Protein AF-A0A7I8EGT4-F1 (afdb_monomer_lite)

Sequence (102 aa):
MRDVRPSFPELRQLHAVTLYELIEDTHLDPRAVILLDTRSIGTPRHVDQLLMSLSRLAGTQYSRQAINVGDITFKLHPDYELIPQDTILSLLEADKLKLKNE

Foldseek 3Di:
DPLPQAAPLRLCVVLLHALVQLCVQLVDDLLQSCCCNPPLEHAPVSVVSSQCSSCVSSVHDDDPVPPSHPDHDHDPDDPSVPQDPVNSVVRRVVRVVVSVVD

Structure (mmCIF, N/CA/C/O backbone):
data_AF-A0A7I8EGT4-F1
#
_entry.id   AF-A0A7I8EGT4-F1
#
loop_
_atom_site.group_PDB
_atom_site.id
_atom_site.type_symbol
_atom_site.label_atom_id
_atom_site.label_alt_id
_atom_site.label_comp_id
_atom_site.label_asym_id
_atom_site.label_entity_id
_atom_site.label_seq_id
_atom_site.pdbx_PDB_ins_code
_atom_site.Cartn_x
_atom_site.Cartn_y
_atom_site.Cartn_z
_atom_site.occupancy
_atom_site.B_iso_or_equiv
_atom_site.auth_seq_id
_atom_site.auth_comp_id
_atom_site.auth_asym_id
_atom_site.auth_atom_id
_atom_site.pdbx_PDB_model_num
ATOM 1 N N . MET A 1 1 ? -17.609 -15.705 -15.117 1.00 43.59 1 MET A N 1
ATOM 2 C CA . MET A 1 1 ? -17.575 -14.403 -14.415 1.00 43.59 1 MET A CA 1
ATOM 3 C C . MET A 1 1 ? -16.112 -14.019 -14.286 1.00 43.59 1 MET A C 1
ATOM 5 O O . MET A 1 1 ? -15.329 -14.902 -13.970 1.00 43.59 1 MET A O 1
ATOM 9 N N . ARG A 1 2 ? -15.705 -12.787 -14.626 1.00 49.53 2 ARG A N 1
ATOM 10 C CA . ARG A 1 2 ? -14.359 -12.329 -14.245 1.00 49.53 2 ARG A CA 1
ATOM 11 C C . ARG A 1 2 ? -14.367 -12.255 -12.720 1.00 49.53 2 ARG A C 1
ATOM 13 O O . ARG A 1 2 ? -15.230 -11.568 -12.186 1.00 49.53 2 ARG A O 1
ATOM 20 N N . ASP A 1 3 ? -13.486 -12.994 -12.055 1.00 59.81 3 ASP A N 1
ATOM 21 C CA . ASP A 1 3 ? -13.205 -12.793 -10.634 1.00 59.81 3 ASP A CA 1
ATOM 22 C C . ASP A 1 3 ? -12.640 -11.381 -10.478 1.00 59.81 3 ASP A C 1
ATOM 24 O O . ASP A 1 3 ? -11.446 -11.147 -10.682 1.00 59.81 3 ASP A O 1
ATOM 28 N N . VAL A 1 4 ? -13.518 -10.414 -10.212 1.00 78.94 4 VAL A N 1
ATOM 29 C CA . VAL A 1 4 ? -13.112 -9.047 -9.896 1.00 78.94 4 VAL A CA 1
ATOM 30 C C . VAL A 1 4 ? -12.685 -9.068 -8.437 1.00 78.94 4 VAL A C 1
ATOM 32 O O . VAL A 1 4 ? -13.481 -8.850 -7.529 1.00 78.94 4 VAL A O 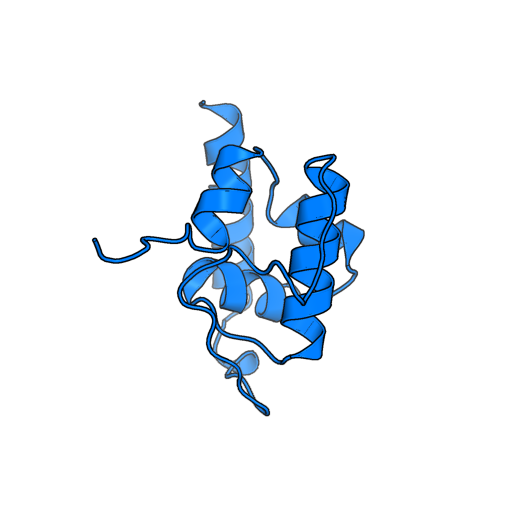1
ATOM 35 N N . ARG A 1 5 ? -11.428 -9.451 -8.219 1.00 87.19 5 ARG A N 1
ATOM 36 C CA . ARG A 1 5 ? -10.792 -9.357 -6.908 1.00 87.19 5 ARG A CA 1
ATOM 37 C C . ARG A 1 5 ? -10.566 -7.878 -6.598 1.00 87.19 5 ARG A C 1
ATOM 39 O O . ARG A 1 5 ? -10.066 -7.184 -7.484 1.00 87.19 5 ARG A O 1
ATOM 46 N N . PRO A 1 6 ? -10.902 -7.399 -5.391 1.00 90.00 6 PRO A N 1
ATOM 47 C CA . PRO A 1 6 ? -10.673 -6.010 -5.033 1.00 90.00 6 PRO A CA 1
ATOM 48 C C . PRO A 1 6 ? -9.176 -5.707 -5.067 1.00 90.00 6 PRO A C 1
ATOM 50 O O . PRO A 1 6 ? -8.337 -6.522 -4.674 1.00 90.00 6 PRO A O 1
ATOM 53 N N . SER A 1 7 ? -8.839 -4.534 -5.569 1.00 92.31 7 SER A N 1
ATOM 54 C CA . SER A 1 7 ? -7.486 -3.996 -5.553 1.00 92.31 7 SER A CA 1
ATOM 55 C C . SER A 1 7 ? -7.037 -3.661 -4.125 1.00 92.31 7 SER A C 1
ATOM 57 O O . SER A 1 7 ? -7.831 -3.595 -3.182 1.00 92.31 7 SER A O 1
ATOM 59 N N . PHE A 1 8 ? -5.734 -3.437 -3.955 1.00 93.50 8 PHE A N 1
ATOM 60 C CA . PHE A 1 8 ? -5.167 -3.012 -2.675 1.00 93.50 8 PHE A CA 1
ATOM 61 C C . PHE A 1 8 ? -5.841 -1.755 -2.077 1.00 93.50 8 PHE A C 1
ATOM 63 O O . PHE A 1 8 ? -6.248 -1.827 -0.914 1.00 93.50 8 PHE A O 1
ATOM 70 N N . PRO A 1 9 ? -6.014 -0.634 -2.815 1.00 93.19 9 PRO A N 1
ATOM 71 C CA . PRO A 1 9 ? -6.665 0.558 -2.266 1.00 93.19 9 PRO A CA 1
ATOM 72 C C . PRO A 1 9 ? -8.127 0.311 -1.877 1.00 93.19 9 PRO A C 1
ATOM 74 O O . PRO A 1 9 ? -8.580 0.838 -0.864 1.00 93.19 9 PRO A O 1
ATOM 77 N N . GLU A 1 10 ? -8.861 -0.512 -2.632 1.00 92.12 10 GLU A N 1
ATOM 78 C CA . GLU A 1 10 ? -10.263 -0.831 -2.326 1.00 92.12 10 GLU A CA 1
ATOM 79 C C . GLU A 1 10 ? -10.389 -1.621 -1.022 1.00 92.12 10 GLU A C 1
ATOM 81 O O . GLU A 1 10 ? -11.227 -1.297 -0.184 1.00 92.12 10 GLU A O 1
ATOM 86 N N . LEU A 1 11 ? -9.530 -2.623 -0.805 1.00 91.50 11 LEU A N 1
ATOM 87 C CA . LEU A 1 11 ? -9.502 -3.366 0.459 1.00 91.50 11 LEU A CA 1
ATOM 88 C C . LEU A 1 11 ? -9.118 -2.472 1.633 1.00 91.50 11 LEU A C 1
ATOM 90 O O . LEU A 1 11 ? -9.715 -2.555 2.704 1.00 91.50 11 LEU A O 1
ATOM 94 N N . ARG A 1 12 ? -8.126 -1.607 1.434 1.00 93.56 12 ARG A N 1
ATOM 95 C CA . ARG A 1 12 ? -7.692 -0.659 2.453 1.00 93.56 12 ARG A CA 1
ATOM 96 C C . ARG A 1 12 ? -8.835 0.270 2.877 1.00 93.56 12 ARG A C 1
ATOM 98 O O . ARG A 1 12 ? -9.064 0.432 4.074 1.00 93.56 12 ARG A O 1
ATOM 105 N N . GLN A 1 13 ? -9.571 0.822 1.913 1.00 92.12 13 GLN A N 1
ATOM 106 C CA . GLN A 1 13 ? -10.739 1.672 2.163 1.00 92.12 13 GLN A CA 1
ATOM 107 C C . GLN A 1 13 ? -11.880 0.901 2.834 1.00 92.12 13 GLN A C 1
ATOM 109 O O . GLN A 1 13 ? -12.429 1.377 3.821 1.00 92.12 13 GLN A O 1
ATOM 114 N N . LEU A 1 14 ? -12.181 -0.317 2.371 1.00 91.06 14 LEU A N 1
ATOM 115 C CA . LEU A 1 14 ? -13.201 -1.184 2.972 1.00 91.06 14 LEU A CA 1
ATOM 116 C C . LEU A 1 14 ? -12.952 -1.432 4.468 1.00 91.06 14 LEU A C 1
ATOM 118 O O . LEU A 1 14 ? -13.896 -1.525 5.249 1.00 91.06 14 LEU A O 1
ATOM 122 N N . HIS A 1 15 ? -11.683 -1.546 4.858 1.00 91.25 15 HIS A N 1
ATOM 123 C CA . HIS A 1 15 ? -11.268 -1.773 6.240 1.00 91.25 15 HIS A CA 1
ATOM 124 C C . HIS A 1 15 ? -10.904 -0.492 7.000 1.00 91.25 15 HIS A C 1
ATOM 126 O O . HIS A 1 15 ? -10.404 -0.586 8.118 1.00 91.25 15 HIS A O 1
ATOM 132 N N . ALA A 1 16 ? -11.155 0.685 6.419 1.00 93.00 16 ALA A N 1
ATOM 133 C CA . ALA A 1 16 ? -10.859 1.989 7.009 1.00 93.00 16 ALA A CA 1
ATOM 134 C C . ALA A 1 16 ? -9.399 2.160 7.479 1.00 93.00 16 ALA A C 1
ATOM 136 O O . ALA A 1 16 ? -9.128 2.877 8.438 1.00 93.00 16 ALA A O 1
ATOM 137 N N . VAL A 1 17 ? -8.450 1.510 6.797 1.00 94.50 17 VAL A N 1
ATOM 138 C CA . VAL A 1 17 ? -7.021 1.601 7.120 1.00 94.50 17 VAL A CA 1
ATOM 139 C C . VAL A 1 17 ? -6.404 2.784 6.374 1.00 94.50 17 VAL A C 1
ATOM 141 O O . VAL A 1 17 ? -6.482 2.889 5.149 1.00 94.50 17 VAL A O 1
ATOM 144 N N . THR A 1 18 ? -5.754 3.692 7.084 1.00 95.31 18 THR A N 1
ATOM 145 C CA . THR A 1 18 ? -5.058 4.829 6.471 1.00 95.31 18 THR A CA 1
ATOM 146 C C . THR A 1 18 ? -3.706 4.413 5.885 1.00 95.31 18 THR A C 1
ATOM 148 O O . THR A 1 18 ? -3.071 3.438 6.298 1.00 95.31 18 THR A O 1
ATOM 151 N N . LEU A 1 19 ? -3.202 5.205 4.940 1.00 96.06 19 LEU A N 1
ATOM 152 C CA . LEU A 1 19 ? -1.828 5.080 4.451 1.00 96.06 19 LEU A CA 1
ATOM 153 C C . LEU A 1 19 ? -0.798 5.337 5.557 1.00 96.06 19 LEU A C 1
ATOM 155 O O . LEU A 1 19 ? 0.256 4.706 5.562 1.00 96.06 19 LEU A O 1
ATOM 159 N N . TYR A 1 20 ? -1.108 6.231 6.502 1.00 95.62 20 TYR A N 1
ATOM 160 C CA . TYR A 1 20 ? -0.253 6.493 7.660 1.00 95.62 20 TYR A CA 1
ATOM 161 C C . TYR A 1 20 ? -0.095 5.258 8.542 1.00 95.62 20 TYR A C 1
ATOM 163 O O . TYR A 1 20 ? 1.034 4.909 8.868 1.00 95.62 20 TYR A O 1
ATOM 171 N N . GLU A 1 21 ? -1.188 4.567 8.866 1.00 96.31 21 GLU A N 1
ATOM 172 C CA . GLU A 1 21 ? -1.127 3.346 9.673 1.00 96.31 21 GLU A CA 1
ATOM 173 C C . GLU A 1 21 ? -0.290 2.267 8.987 1.00 96.31 21 GLU A C 1
ATOM 175 O O . GLU A 1 21 ? 0.550 1.654 9.634 1.00 96.31 21 GLU A O 1
ATOM 180 N N . LEU A 1 22 ? -0.429 2.080 7.669 1.00 96.81 22 LEU A N 1
ATOM 181 C CA . LEU A 1 22 ? 0.422 1.142 6.924 1.00 96.81 22 LEU A CA 1
ATOM 182 C C . LEU A 1 22 ? 1.907 1.525 6.978 1.00 96.81 22 LEU A C 1
ATOM 184 O O . LEU A 1 22 ? 2.769 0.649 7.086 1.00 96.81 22 LEU A O 1
ATOM 188 N N . ILE A 1 23 ? 2.226 2.818 6.883 1.00 96.94 23 ILE A N 1
ATOM 189 C CA . ILE A 1 23 ? 3.607 3.315 6.959 1.00 96.94 23 ILE A CA 1
ATOM 190 C C . ILE A 1 23 ? 4.182 3.086 8.357 1.00 96.94 23 ILE A C 1
ATOM 192 O O . ILE A 1 23 ? 5.268 2.519 8.470 1.00 96.94 23 ILE A O 1
ATOM 196 N N . GLU A 1 24 ? 3.466 3.490 9.407 1.00 96.50 24 GLU A N 1
ATOM 197 C CA . GLU A 1 24 ? 3.898 3.302 10.797 1.00 96.50 24 GLU A CA 1
ATOM 198 C C . GLU A 1 24 ? 4.076 1.821 11.126 1.00 96.50 24 GLU A C 1
ATOM 200 O O . GLU A 1 24 ? 5.039 1.421 11.775 1.00 96.50 24 GLU A O 1
ATOM 205 N N . ASP A 1 25 ? 3.179 0.989 10.618 1.00 97.06 25 ASP A N 1
ATOM 206 C CA . ASP A 1 25 ? 3.172 -0.427 10.906 1.00 97.06 25 ASP A CA 1
ATOM 207 C C . ASP A 1 25 ? 4.295 -1.198 10.191 1.00 97.06 25 ASP A C 1
ATOM 209 O O . ASP A 1 25 ? 4.958 -2.061 10.776 1.00 97.06 25 ASP A O 1
ATOM 213 N N . THR A 1 26 ? 4.542 -0.883 8.916 1.00 96.69 26 THR A N 1
ATOM 214 C CA . THR A 1 26 ? 5.547 -1.583 8.097 1.00 96.69 26 THR A CA 1
ATOM 215 C C . THR A 1 26 ? 6.942 -0.976 8.163 1.00 96.69 26 THR A C 1
ATOM 217 O O . THR A 1 26 ? 7.906 -1.658 7.805 1.00 96.69 26 THR A O 1
ATOM 220 N N . HIS A 1 27 ? 7.061 0.284 8.592 1.00 96.06 27 HIS A N 1
ATOM 221 C CA . HIS A 1 27 ? 8.286 1.087 8.525 1.00 96.06 27 HIS A CA 1
ATOM 222 C C . HIS A 1 27 ? 8.887 1.163 7.106 1.00 96.06 27 HIS A C 1
ATOM 224 O O . HIS A 1 27 ? 10.099 1.318 6.935 1.00 96.06 27 HIS A O 1
ATOM 230 N N . LEU A 1 28 ? 8.056 1.001 6.071 1.00 94.50 28 LEU A N 1
ATOM 231 C CA . LEU A 1 28 ? 8.480 1.134 4.681 1.00 94.50 28 LEU A CA 1
ATOM 232 C C . LEU A 1 28 ? 8.613 2.60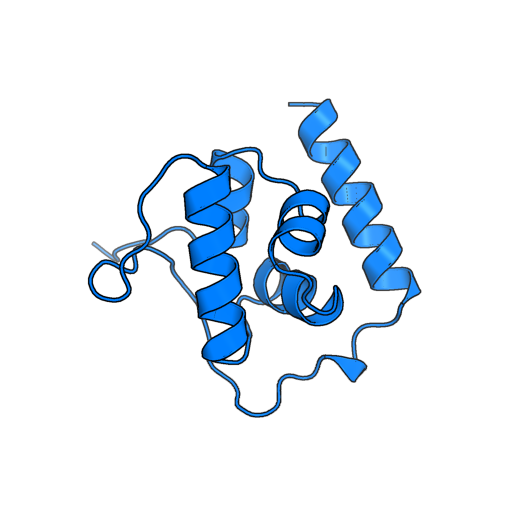1 4.279 1.00 94.50 28 LEU A C 1
ATOM 234 O O . LEU A 1 28 ? 7.980 3.486 4.853 1.00 94.50 28 LEU A O 1
ATOM 238 N N . ASP A 1 29 ? 9.406 2.846 3.232 1.00 94.12 29 ASP A N 1
ATOM 239 C CA . ASP A 1 29 ? 9.426 4.156 2.587 1.00 94.12 29 ASP A CA 1
ATOM 240 C C . ASP A 1 29 ? 8.000 4.509 2.113 1.00 94.12 29 ASP A C 1
ATOM 242 O O . ASP A 1 29 ? 7.377 3.694 1.415 1.00 94.12 29 ASP A O 1
ATOM 246 N N . PRO A 1 30 ? 7.476 5.706 2.440 1.00 95.50 30 PRO A N 1
ATOM 247 C CA . PRO A 1 30 ? 6.155 6.146 1.999 1.00 95.50 30 PRO A CA 1
ATOM 248 C C . PRO A 1 30 ? 5.925 6.005 0.491 1.00 95.50 30 PRO A C 1
ATOM 250 O O . PRO A 1 30 ? 4.818 5.682 0.071 1.00 95.50 30 PRO A O 1
ATOM 253 N N . ARG A 1 31 ? 6.960 6.164 -0.344 1.00 95.38 31 ARG A N 1
ATOM 254 C CA . ARG A 1 31 ? 6.887 5.955 -1.800 1.00 95.38 31 ARG A CA 1
ATOM 255 C C . ARG A 1 31 ? 6.445 4.547 -2.151 1.00 95.38 31 ARG A C 1
ATOM 257 O O . ARG A 1 31 ? 5.673 4.376 -3.088 1.00 95.38 31 ARG A O 1
ATOM 264 N N . ALA A 1 32 ? 6.919 3.539 -1.420 1.00 94.75 32 ALA A N 1
ATOM 265 C CA . ALA A 1 32 ? 6.541 2.155 -1.669 1.00 94.75 32 ALA A CA 1
ATOM 266 C C . ALA A 1 32 ? 5.064 1.912 -1.350 1.00 94.75 32 ALA A C 1
ATOM 268 O O . ALA A 1 32 ? 4.375 1.241 -2.117 1.00 94.75 32 ALA A O 1
ATOM 269 N N . VAL A 1 33 ? 4.576 2.511 -0.262 1.00 96.19 33 VAL A N 1
ATOM 270 C CA . VAL A 1 33 ? 3.166 2.441 0.135 1.00 96.19 33 VAL A CA 1
ATOM 271 C C . VAL A 1 33 ? 2.284 3.145 -0.896 1.00 96.19 33 VAL A C 1
ATOM 273 O O . VAL A 1 33 ?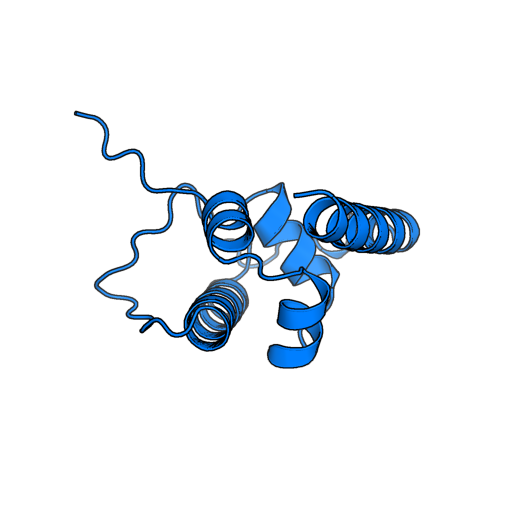 1.341 2.547 -1.407 1.00 96.19 33 VAL A O 1
ATOM 276 N N . ILE A 1 34 ? 2.644 4.373 -1.282 1.00 95.62 34 ILE A N 1
ATOM 277 C CA . ILE A 1 34 ? 1.926 5.155 -2.296 1.00 95.62 34 ILE A CA 1
ATOM 278 C C . ILE A 1 34 ? 1.912 4.451 -3.651 1.00 95.62 34 ILE A C 1
ATOM 280 O O . ILE A 1 34 ? 0.891 4.458 -4.337 1.00 95.62 34 ILE A O 1
ATOM 284 N N . LEU A 1 35 ? 3.023 3.843 -4.068 1.00 94.69 35 LEU A N 1
ATOM 285 C CA . LEU A 1 35 ? 3.097 3.183 -5.368 1.00 94.69 35 LEU A CA 1
ATOM 286 C C . LEU A 1 35 ? 2.189 1.946 -5.430 1.00 94.69 35 LEU A C 1
ATOM 288 O O . LEU A 1 35 ? 1.539 1.722 -6.455 1.00 94.69 35 LEU A O 1
ATOM 292 N N . LEU A 1 36 ? 2.095 1.182 -4.337 1.00 94.62 36 LEU A N 1
ATOM 293 C CA . LEU A 1 36 ? 1.149 0.073 -4.253 1.00 94.62 36 LEU A CA 1
ATOM 294 C C . LEU A 1 36 ? -0.297 0.581 -4.214 1.00 94.62 36 LEU A C 1
ATOM 296 O O . LEU A 1 36 ? -1.129 0.074 -4.956 1.00 94.62 36 LEU A O 1
ATOM 300 N N . ASP A 1 37 ? -0.588 1.607 -3.416 1.00 94.38 37 ASP A N 1
ATOM 301 C CA . ASP A 1 37 ? -1.948 2.142 -3.276 1.00 94.38 37 ASP A CA 1
ATOM 302 C C . ASP A 1 37 ? -2.481 2.757 -4.575 1.00 94.38 37 ASP A C 1
ATOM 304 O O . ASP A 1 37 ? -3.614 2.514 -4.974 1.00 94.38 37 ASP A O 1
ATOM 308 N N . THR A 1 38 ? -1.649 3.524 -5.280 1.00 92.44 38 THR A N 1
ATOM 309 C CA . THR A 1 38 ? -2.089 4.289 -6.458 1.00 92.44 38 THR A CA 1
ATOM 310 C C . THR A 1 38 ? -1.921 3.542 -7.772 1.00 92.44 38 THR A C 1
ATOM 312 O O . THR A 1 38 ? -2.633 3.825 -8.734 1.00 92.44 38 THR A O 1
ATOM 315 N N . ARG A 1 39 ? -0.953 2.622 -7.856 1.00 91.88 39 ARG A N 1
ATOM 316 C CA . ARG A 1 39 ? -0.612 1.934 -9.110 1.00 91.88 39 ARG A CA 1
ATOM 317 C C . ARG A 1 39 ? -0.600 0.418 -8.999 1.00 91.88 39 ARG A C 1
ATOM 319 O O . ARG A 1 39 ? -0.323 -0.232 -9.999 1.00 91.88 39 ARG A O 1
ATOM 326 N N . SER A 1 40 ? -0.866 -0.148 -7.823 1.00 92.19 40 SER A N 1
ATOM 327 C CA . SER A 1 40 ? -0.772 -1.591 -7.573 1.00 92.19 40 SER A CA 1
ATOM 328 C C . SER A 1 40 ? 0.592 -2.183 -7.965 1.00 92.19 40 SER A C 1
ATOM 330 O O . SER A 1 40 ? 0.686 -3.323 -8.409 1.00 92.19 40 SER A O 1
ATOM 332 N N . ILE A 1 41 ? 1.678 -1.411 -7.821 1.00 94.06 41 ILE A N 1
ATOM 333 C CA . ILE A 1 41 ? 3.041 -1.830 -8.181 1.00 94.06 41 ILE A CA 1
ATOM 334 C C . ILE A 1 41 ? 3.932 -1.857 -6.940 1.00 94.06 41 ILE A C 1
ATOM 336 O O . ILE A 1 41 ? 3.966 -0.905 -6.166 1.00 94.06 41 ILE A O 1
ATOM 340 N N . GLY A 1 42 ? 4.745 -2.904 -6.807 1.00 94.50 42 GLY A N 1
ATOM 341 C CA . GLY A 1 42 ? 5.787 -2.968 -5.786 1.00 94.50 42 GLY A CA 1
ATOM 342 C C . GLY A 1 42 ? 6.776 -4.105 -6.014 1.00 94.50 42 GLY A C 1
ATOM 343 O O . GLY A 1 42 ? 6.619 -4.930 -6.919 1.00 94.50 42 GLY A O 1
ATOM 344 N N . THR A 1 43 ? 7.814 -4.164 -5.181 1.00 95.94 43 THR A N 1
ATOM 345 C CA . THR A 1 43 ? 8.648 -5.371 -5.098 1.00 95.94 43 THR A CA 1
ATOM 346 C C . THR A 1 43 ? 7.865 -6.478 -4.388 1.00 95.94 43 THR A C 1
ATOM 348 O O . THR A 1 43 ? 7.036 -6.165 -3.531 1.00 95.94 43 THR A O 1
ATOM 351 N N . PRO A 1 44 ? 8.142 -7.770 -4.661 1.00 93.50 44 PRO A N 1
ATOM 352 C CA . PRO A 1 44 ? 7.478 -8.870 -3.956 1.00 93.50 44 PRO A CA 1
ATOM 353 C C . PRO A 1 44 ? 7.527 -8.713 -2.432 1.00 93.50 44 PRO A C 1
ATOM 355 O O . PRO A 1 44 ? 6.517 -8.851 -1.753 1.00 93.50 44 PRO A O 1
ATOM 358 N N . ARG A 1 45 ? 8.689 -8.303 -1.905 1.00 93.88 45 ARG A N 1
ATOM 359 C CA . ARG A 1 45 ? 8.876 -8.058 -0.475 1.00 93.88 45 ARG A CA 1
ATOM 360 C C . ARG A 1 45 ? 7.963 -6.946 0.055 1.00 93.88 45 ARG A C 1
ATOM 362 O O . ARG A 1 45 ? 7.306 -7.165 1.066 1.00 93.88 45 ARG A O 1
ATOM 369 N N . HIS A 1 46 ? 7.922 -5.778 -0.589 1.00 95.38 46 HIS A N 1
ATOM 370 C CA . HIS A 1 46 ? 7.098 -4.662 -0.104 1.00 95.38 46 HIS A CA 1
ATOM 371 C C . HIS A 1 46 ? 5.608 -4.976 -0.203 1.00 95.38 46 HIS A C 1
ATOM 373 O O . HIS A 1 46 ? 4.869 -4.684 0.730 1.00 95.38 46 HIS A O 1
ATOM 379 N N . VAL A 1 47 ? 5.183 -5.626 -1.291 1.00 94.38 47 VAL A N 1
ATOM 380 C CA . VAL A 1 47 ? 3.798 -6.078 -1.456 1.00 94.38 47 VAL A CA 1
ATOM 381 C C . VAL A 1 47 ? 3.397 -7.005 -0.313 1.00 94.38 47 VAL A C 1
ATOM 383 O O . VAL A 1 47 ? 2.379 -6.774 0.328 1.00 94.38 47 VAL A O 1
ATOM 386 N N . ASP A 1 48 ? 4.201 -8.024 -0.012 1.00 93.12 48 ASP A N 1
ATOM 387 C CA . ASP A 1 48 ? 3.881 -8.951 1.075 1.00 93.12 48 ASP A CA 1
ATOM 388 C C . ASP A 1 48 ? 3.844 -8.274 2.443 1.00 93.12 48 ASP A C 1
ATOM 390 O O . ASP A 1 48 ? 2.959 -8.567 3.243 1.00 93.12 48 ASP A O 1
ATOM 394 N N . GLN A 1 49 ? 4.788 -7.369 2.717 1.00 95.44 49 GLN A N 1
ATOM 395 C CA . GLN A 1 49 ? 4.798 -6.606 3.966 1.00 95.44 49 GLN A CA 1
ATOM 396 C C . GLN A 1 49 ? 3.528 -5.759 4.104 1.00 95.44 49 GLN A C 1
ATOM 398 O O . GLN A 1 49 ? 2.910 -5.763 5.167 1.00 95.44 49 GLN A O 1
ATOM 403 N N . LEU A 1 50 ? 3.100 -5.097 3.027 1.00 95.69 50 LEU A N 1
ATOM 404 C CA . LEU A 1 50 ? 1.902 -4.259 3.023 1.00 95.69 50 LEU A CA 1
ATOM 405 C C . LEU A 1 50 ? 0.611 -5.071 3.121 1.00 95.69 50 LEU A C 1
ATOM 407 O O . LEU A 1 50 ? -0.282 -4.687 3.864 1.00 95.69 50 LEU A O 1
ATOM 411 N N . LEU A 1 51 ? 0.512 -6.214 2.443 1.00 94.50 51 LEU A N 1
ATOM 412 C CA . LEU A 1 51 ? -0.655 -7.095 2.553 1.00 94.50 51 LEU A CA 1
ATOM 413 C C . LEU A 1 51 ? -0.777 -7.723 3.945 1.00 94.50 51 LEU A C 1
ATOM 415 O O . LEU A 1 51 ? -1.878 -7.844 4.483 1.00 94.50 51 LEU A O 1
ATOM 419 N N . MET A 1 52 ? 0.352 -8.096 4.547 1.00 94.62 52 MET A N 1
ATOM 420 C CA . MET A 1 52 ? 0.393 -8.624 5.908 1.00 94.62 52 MET A CA 1
ATOM 421 C C . MET A 1 52 ? 0.020 -7.553 6.938 1.00 94.62 52 MET A C 1
ATOM 423 O O . MET A 1 52 ? -0.753 -7.832 7.852 1.00 94.62 52 MET A O 1
ATOM 427 N N . SER A 1 53 ? 0.528 -6.332 6.759 1.00 96.06 53 SER A N 1
ATOM 428 C CA . SER A 1 53 ? 0.172 -5.162 7.562 1.00 96.06 53 SER A CA 1
ATOM 429 C C . SER A 1 53 ? -1.312 -4.830 7.455 1.00 96.06 53 SER A C 1
ATOM 431 O O . SER A 1 53 ? -1.998 -4.802 8.473 1.00 96.06 53 SER A O 1
ATOM 433 N N . LEU A 1 54 ? -1.837 -4.707 6.231 1.00 94.81 54 LEU A N 1
ATOM 434 C CA . LEU A 1 54 ? -3.255 -4.468 5.981 1.00 94.81 54 LEU A CA 1
ATOM 435 C C . LEU A 1 54 ? -4.120 -5.532 6.652 1.00 94.81 54 LEU A C 1
ATOM 437 O O . LEU A 1 54 ? -5.077 -5.195 7.337 1.00 94.81 54 LEU A O 1
ATOM 441 N N . SER A 1 55 ? -3.763 -6.809 6.505 1.00 93.62 55 SER A N 1
ATOM 442 C CA . SER A 1 55 ? -4.532 -7.891 7.122 1.00 93.62 55 SER A CA 1
ATOM 443 C C . SER A 1 55 ? -4.535 -7.768 8.644 1.00 93.62 55 SER A C 1
ATOM 445 O O . SER A 1 55 ? -5.590 -7.845 9.265 1.00 93.62 55 SER A O 1
ATOM 447 N N . ARG A 1 56 ? -3.377 -7.488 9.252 1.00 94.38 56 ARG A N 1
ATOM 448 C CA . ARG A 1 56 ? -3.260 -7.300 10.701 1.00 94.38 56 ARG A CA 1
ATOM 449 C C . ARG A 1 56 ? -4.057 -6.098 11.209 1.00 94.38 56 ARG A C 1
ATOM 451 O O . ARG A 1 56 ? -4.753 -6.243 12.209 1.00 94.38 56 ARG A O 1
ATOM 458 N N . LEU A 1 57 ? -3.978 -4.955 10.531 1.00 94.88 57 LEU A N 1
ATOM 459 C CA . LEU A 1 57 ? -4.732 -3.745 10.881 1.00 94.88 57 LEU A CA 1
ATOM 460 C C . LEU A 1 57 ? -6.243 -3.947 10.693 1.00 94.88 57 LEU A C 1
ATOM 462 O O . LEU A 1 57 ? -7.032 -3.511 11.522 1.00 94.88 57 LEU A O 1
ATOM 466 N N . ALA A 1 58 ? -6.643 -4.695 9.664 1.00 92.31 58 ALA A N 1
ATOM 467 C CA . ALA A 1 58 ? -8.031 -5.063 9.398 1.00 92.31 58 ALA A CA 1
ATOM 468 C C . ALA A 1 58 ? -8.571 -6.195 10.298 1.00 92.31 58 ALA A C 1
ATOM 470 O O . ALA A 1 58 ? -9.741 -6.559 10.183 1.00 92.31 58 ALA A O 1
ATOM 471 N N . GLY A 1 59 ? -7.739 -6.808 11.150 1.00 91.00 59 GLY A N 1
ATOM 472 C CA . GLY A 1 59 ? -8.130 -7.962 11.968 1.00 91.00 59 GLY A CA 1
ATOM 473 C C . GLY A 1 59 ? -8.396 -9.246 11.165 1.00 91.00 59 GLY A C 1
ATOM 474 O O . GLY A 1 59 ? -9.145 -10.113 11.612 1.00 91.00 59 GLY A O 1
ATOM 475 N N . THR A 1 60 ? -7.799 -9.377 9.980 1.00 87.06 60 THR A N 1
ATOM 476 C CA . THR A 1 60 ? -7.918 -10.537 9.084 1.00 87.06 60 THR A CA 1
ATOM 477 C C . THR A 1 60 ? -6.587 -11.289 8.951 1.00 87.06 60 THR A C 1
ATOM 479 O O . THR A 1 60 ? -5.528 -10.824 9.377 1.00 87.06 60 THR A O 1
ATOM 482 N N . GLN A 1 61 ? -6.620 -12.493 8.373 1.00 82.19 61 GLN A N 1
ATOM 483 C CA . GLN A 1 61 ? -5.422 -13.307 8.170 1.00 82.19 61 GLN A CA 1
ATOM 484 C C . GLN A 1 61 ? -4.915 -13.201 6.727 1.00 82.19 61 GLN A C 1
ATOM 486 O O . GLN A 1 61 ? -5.624 -13.549 5.784 1.00 82.19 61 GLN A O 1
ATOM 491 N N . TYR A 1 62 ? -3.649 -12.810 6.561 1.00 81.38 62 TYR A N 1
ATOM 492 C CA . TYR A 1 62 ? -2.966 -12.881 5.270 1.00 81.38 62 TYR A CA 1
ATOM 493 C C . TYR A 1 62 ? -2.467 -14.303 4.985 1.00 81.38 62 TYR A C 1
ATOM 495 O O . TYR A 1 62 ? -1.802 -14.918 5.821 1.00 81.38 62 TYR A O 1
ATOM 503 N N . SER A 1 63 ? -2.707 -14.803 3.772 1.00 80.75 63 SER A N 1
ATOM 504 C CA . SER A 1 63 ? -2.038 -15.991 3.235 1.00 80.75 63 SER A CA 1
ATOM 505 C C . SER A 1 63 ? -1.679 -15.773 1.772 1.00 80.75 63 SER A C 1
ATOM 507 O O . SER A 1 63 ? -2.549 -15.485 0.951 1.00 80.75 63 SER A O 1
ATOM 509 N N . ARG A 1 64 ? -0.407 -16.003 1.419 1.00 75.12 64 ARG A N 1
ATOM 510 C CA . ARG A 1 64 ? 0.058 -15.942 0.023 1.00 75.12 64 ARG A CA 1
ATOM 511 C C . ARG A 1 64 ? -0.665 -16.924 -0.905 1.00 75.12 64 ARG A C 1
ATOM 513 O O . ARG A 1 64 ? -0.735 -16.693 -2.104 1.00 75.12 64 ARG A O 1
ATOM 520 N N . GLN A 1 65 ? -1.178 -18.031 -0.374 1.00 74.62 65 GLN A N 1
ATOM 521 C CA . GLN A 1 65 ? -1.910 -19.023 -1.169 1.00 74.62 65 GLN A CA 1
ATOM 522 C C . GLN A 1 65 ? -3.351 -18.583 -1.452 1.00 74.62 65 GLN A C 1
ATOM 524 O O . GLN A 1 65 ? -3.943 -19.020 -2.432 1.00 74.62 65 GLN A O 1
ATOM 529 N N . ALA A 1 66 ? -3.895 -17.701 -0.611 1.00 69.12 66 ALA A N 1
ATOM 530 C CA . ALA A 1 66 ? -5.264 -17.208 -0.685 1.00 69.12 66 ALA A CA 1
ATOM 531 C C . ALA A 1 66 ? -5.324 -15.730 -1.110 1.00 69.12 66 ALA A C 1
ATOM 533 O O . ALA A 1 66 ? -6.268 -15.037 -0.738 1.00 69.12 66 ALA A O 1
ATOM 534 N N . ILE A 1 67 ? -4.318 -15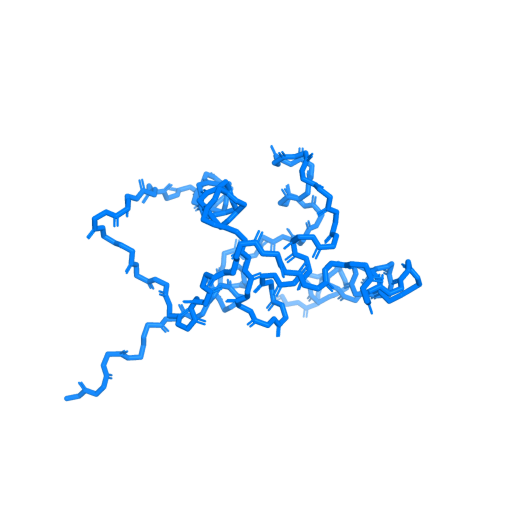.226 -1.848 1.00 70.25 67 ILE A N 1
ATOM 535 C CA . ILE A 1 67 ? -4.259 -13.813 -2.260 1.00 70.25 67 ILE A CA 1
ATOM 536 C C . ILE A 1 67 ? -5.520 -13.462 -3.052 1.00 70.25 67 ILE A C 1
ATOM 538 O O . ILE A 1 67 ? -5.662 -13.787 -4.236 1.00 70.25 67 ILE A O 1
ATOM 542 N N . ASN A 1 68 ? -6.412 -12.743 -2.379 1.00 78.38 68 ASN A N 1
ATOM 543 C CA . ASN A 1 68 ? -7.665 -12.260 -2.934 1.00 78.38 68 ASN A CA 1
ATOM 544 C C . ASN A 1 68 ? -7.579 -10.782 -3.342 1.00 78.38 68 ASN A C 1
ATOM 546 O O . ASN A 1 68 ? -8.590 -10.092 -3.393 1.00 78.38 68 ASN A O 1
ATOM 550 N N . VAL A 1 69 ? -6.361 -10.297 -3.606 1.00 85.00 69 VAL A N 1
ATOM 551 C CA . VAL A 1 69 ? -6.105 -8.926 -4.060 1.00 85.00 69 VAL A CA 1
ATOM 552 C C . VAL A 1 69 ? -5.846 -8.931 -5.562 1.00 85.00 69 VAL A C 1
ATOM 554 O O . VAL A 1 69 ? -5.044 -9.728 -6.061 1.00 85.00 69 VAL A O 1
ATOM 557 N N . GLY A 1 70 ? -6.568 -8.079 -6.281 1.00 86.94 70 GLY A N 1
ATOM 558 C CA . GLY A 1 70 ? -6.463 -7.900 -7.724 1.00 86.94 70 GLY A CA 1
ATOM 559 C C . GLY A 1 70 ? -5.307 -6.990 -8.140 1.00 86.94 70 GLY A C 1
ATOM 560 O O . GLY A 1 70 ? -4.756 -6.248 -7.331 1.00 86.94 70 GLY A O 1
ATOM 561 N N . ASP A 1 71 ? -4.956 -7.069 -9.425 1.00 87.06 71 ASP A N 1
ATOM 562 C CA . ASP A 1 71 ? -4.171 -6.071 -10.170 1.00 87.06 71 ASP A CA 1
ATOM 563 C C . ASP A 1 71 ? -2.772 -5.707 -9.637 1.00 87.06 71 ASP A C 1
ATOM 565 O O . ASP A 1 71 ? -2.164 -4.732 -10.080 1.00 87.06 71 ASP A O 1
ATOM 569 N N . ILE A 1 72 ? -2.195 -6.533 -8.759 1.00 91.56 72 ILE A N 1
ATOM 570 C CA . ILE A 1 72 ? -0.823 -6.345 -8.280 1.00 91.56 72 ILE A CA 1
ATOM 571 C C . ILE A 1 72 ? 0.192 -6.727 -9.363 1.00 91.56 72 ILE A C 1
ATOM 573 O O . ILE A 1 72 ? 0.248 -7.867 -9.827 1.00 91.56 72 ILE A O 1
ATOM 577 N N . THR A 1 73 ? 1.069 -5.783 -9.695 1.00 93.19 73 THR A N 1
ATOM 578 C CA . THR A 1 73 ? 2.203 -5.967 -10.602 1.00 93.19 73 THR A CA 1
ATOM 579 C C . THR A 1 73 ? 3.522 -5.964 -9.833 1.00 93.19 73 THR A C 1
ATOM 581 O O . THR A 1 73 ? 3.890 -4.982 -9.183 1.00 93.19 73 THR A O 1
ATOM 584 N N . PHE A 1 74 ? 4.292 -7.046 -9.960 1.00 93.81 74 PHE A N 1
ATOM 585 C CA . PHE A 1 74 ? 5.615 -7.150 -9.348 1.00 93.81 74 PHE A CA 1
ATOM 586 C C . PHE A 1 74 ? 6.698 -6.541 -10.239 1.00 93.81 74 PHE A C 1
ATOM 588 O O . PHE A 1 74 ? 6.848 -6.915 -11.402 1.00 93.81 74 PHE A O 1
ATOM 595 N N . LYS A 1 75 ? 7.505 -5.642 -9.670 1.00 94.31 75 LYS A N 1
ATOM 596 C CA . LYS A 1 75 ? 8.699 -5.082 -10.317 1.00 94.31 75 LYS A CA 1
ATOM 597 C C . LYS A 1 75 ? 9.912 -5.210 -9.397 1.00 94.31 75 LYS A C 1
ATOM 599 O O . LYS A 1 75 ? 9.814 -4.950 -8.202 1.00 94.31 75 LYS A O 1
ATOM 604 N N . LEU A 1 76 ? 11.068 -5.574 -9.957 1.00 89.81 76 LEU A N 1
ATOM 605 C CA . LEU A 1 76 ? 12.337 -5.634 -9.213 1.00 89.81 76 LEU A CA 1
ATOM 606 C C . LEU A 1 76 ? 12.863 -4.236 -8.863 1.00 89.81 76 LEU A C 1
ATOM 608 O O . LEU A 1 76 ? 13.358 -4.025 -7.760 1.00 89.81 76 LEU A O 1
ATOM 612 N N . HIS A 1 77 ? 12.679 -3.282 -9.778 1.00 90.94 77 HIS A N 1
ATOM 613 C CA . HIS A 1 77 ? 13.043 -1.877 -9.603 1.00 90.94 77 HIS A CA 1
ATOM 614 C C . HIS A 1 77 ? 11.833 -0.995 -9.923 1.00 90.94 77 HIS A C 1
ATOM 616 O O . HIS A 1 77 ? 11.681 -0.541 -11.055 1.00 90.94 77 HIS A O 1
ATOM 622 N N . PRO A 1 78 ? 10.898 -0.832 -8.975 1.00 89.19 78 PRO A N 1
ATOM 623 C CA . PRO A 1 78 ? 9.795 0.099 -9.140 1.00 89.19 78 PRO A CA 1
ATOM 624 C C . PRO A 1 78 ? 10.299 1.540 -9.116 1.00 89.19 78 PRO A C 1
ATOM 626 O O . PRO A 1 78 ? 11.282 1.857 -8.449 1.00 89.19 78 PRO A O 1
ATOM 629 N N . ASP A 1 79 ? 9.584 2.413 -9.814 1.00 90.94 79 ASP A N 1
ATOM 630 C CA . ASP A 1 79 ? 9.960 3.808 -10.031 1.00 90.94 79 ASP A CA 1
ATOM 631 C C . ASP A 1 79 ? 9.673 4.699 -8.801 1.00 90.94 79 ASP A C 1
ATOM 633 O O . ASP A 1 79 ? 9.005 5.727 -8.911 1.00 90.94 79 ASP A O 1
ATOM 637 N N . TYR A 1 80 ? 10.131 4.293 -7.610 1.00 84.44 80 TYR A N 1
ATOM 638 C CA . TYR A 1 80 ? 9.869 4.998 -6.347 1.00 84.44 80 TYR A CA 1
ATOM 639 C C . TYR A 1 80 ? 10.366 6.448 -6.384 1.00 84.44 80 TYR A C 1
ATOM 641 O O . TYR A 1 80 ? 9.645 7.359 -5.983 1.00 84.44 80 TYR A O 1
ATOM 649 N N . GLU A 1 81 ? 11.563 6.664 -6.934 1.00 84.50 81 GLU A N 1
ATOM 650 C CA . GLU A 1 81 ? 12.222 7.975 -7.032 1.00 84.50 81 GLU A CA 1
ATOM 651 C C . GLU A 1 81 ? 11.452 8.984 -7.897 1.00 84.50 81 GLU A C 1
ATOM 653 O O . GLU A 1 81 ? 11.668 10.188 -7.790 1.00 84.50 81 GLU A O 1
ATOM 658 N N . LEU A 1 82 ? 10.530 8.515 -8.746 1.00 89.50 82 LEU A N 1
ATOM 659 C CA . LEU A 1 82 ? 9.704 9.389 -9.582 1.00 89.50 82 LEU A CA 1
ATOM 660 C C . LEU A 1 82 ? 8.513 9.988 -8.828 1.00 89.50 82 LEU A C 1
ATOM 662 O O . LEU A 1 82 ? 7.761 10.754 -9.427 1.00 89.50 82 LEU A O 1
ATOM 666 N N . ILE A 1 83 ? 8.310 9.636 -7.555 1.00 89.75 83 ILE A N 1
ATOM 667 C CA . ILE A 1 83 ? 7.267 10.213 -6.706 1.00 89.75 83 ILE A CA 1
ATOM 668 C C . ILE A 1 83 ? 7.886 11.359 -5.885 1.00 89.75 83 ILE A C 1
ATOM 670 O O . ILE A 1 83 ? 8.641 11.095 -4.939 1.00 89.75 83 ILE A O 1
ATOM 674 N N . PRO A 1 84 ? 7.578 12.633 -6.207 1.00 92.00 84 PRO A N 1
ATOM 675 C CA . PRO A 1 84 ? 8.084 13.776 -5.457 1.00 92.00 84 PRO A CA 1
ATOM 676 C C . PRO A 1 84 ? 7.570 13.771 -4.018 1.00 92.00 84 PRO A C 1
ATOM 678 O O . PRO A 1 84 ? 6.431 13.379 -3.758 1.00 92.00 84 PRO A O 1
ATOM 681 N N . GLN A 1 85 ? 8.379 14.284 -3.091 1.00 89.94 85 GLN A N 1
ATOM 682 C CA . GLN A 1 85 ? 8.018 14.356 -1.673 1.00 89.94 85 GLN A CA 1
ATOM 683 C C . GLN A 1 85 ? 6.692 15.104 -1.444 1.00 89.94 85 GLN A C 1
ATOM 685 O O . GLN A 1 85 ? 5.854 14.640 -0.675 1.00 89.94 85 GLN A O 1
ATOM 690 N N . ASP A 1 86 ? 6.460 16.206 -2.161 1.00 92.06 86 ASP A N 1
ATOM 691 C CA . ASP A 1 86 ? 5.227 16.996 -2.038 1.00 92.06 86 ASP A CA 1
ATOM 692 C C . ASP A 1 86 ? 3.980 16.207 -2.462 1.00 92.06 86 ASP A C 1
ATOM 694 O O . ASP A 1 86 ? 2.904 16.363 -1.884 1.00 92.06 86 ASP A O 1
ATOM 698 N N . THR A 1 87 ? 4.126 15.305 -3.440 1.00 92.50 87 THR A N 1
ATOM 699 C CA . THR A 1 87 ? 3.041 14.410 -3.868 1.00 92.50 87 THR A CA 1
ATOM 700 C C . THR A 1 87 ? 2.706 13.400 -2.778 1.00 92.50 87 THR A C 1
ATOM 702 O O . THR A 1 87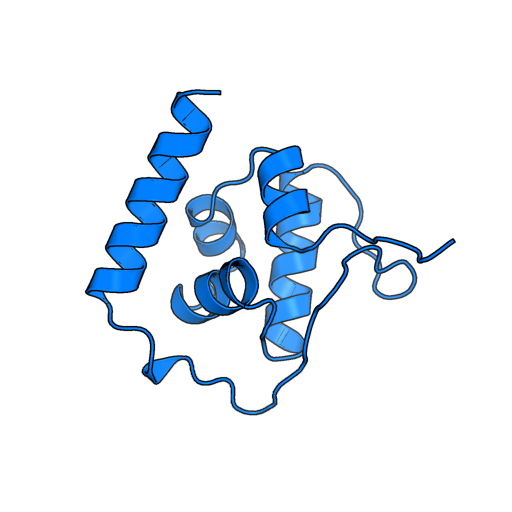 ? 1.531 13.148 -2.527 1.00 92.50 87 THR A O 1
ATOM 705 N N . ILE A 1 88 ? 3.718 12.855 -2.096 1.00 93.00 88 ILE A N 1
ATOM 706 C CA . ILE A 1 88 ? 3.517 11.932 -0.970 1.00 93.00 88 ILE A CA 1
ATOM 707 C C . ILE A 1 88 ? 2.723 12.632 0.131 1.00 93.00 88 ILE A C 1
ATOM 709 O O . ILE A 1 88 ? 1.688 12.122 0.548 1.00 93.00 88 ILE A O 1
ATOM 713 N N . LEU A 1 89 ? 3.177 13.810 0.569 1.00 93.38 89 LEU A N 1
ATOM 714 C CA . LEU A 1 89 ? 2.520 14.566 1.638 1.00 93.38 89 LEU A CA 1
ATOM 715 C C . LEU A 1 89 ? 1.069 14.897 1.277 1.00 93.38 89 LEU A C 1
ATOM 717 O O . LEU A 1 89 ? 0.167 14.620 2.063 1.00 93.38 89 LEU A O 1
ATOM 721 N N . SER A 1 90 ? 0.836 15.374 0.052 1.00 93.75 90 SER A N 1
ATOM 722 C CA . SER A 1 90 ? -0.511 15.693 -0.438 1.00 93.75 90 SER A CA 1
ATOM 723 C C . SER A 1 90 ? -1.443 14.475 -0.424 1.00 93.75 90 SER A C 1
ATOM 725 O O . SER A 1 90 ? -2.605 14.583 -0.034 1.00 93.75 90 SER A O 1
ATOM 727 N N . LEU A 1 91 ? -0.951 13.300 -0.837 1.00 93.44 91 LEU A N 1
ATOM 728 C CA . LEU A 1 91 ? -1.741 12.065 -0.837 1.00 93.44 91 LEU A CA 1
ATOM 729 C C . LEU A 1 91 ? -2.044 11.576 0.580 1.00 93.44 91 LEU A C 1
ATOM 731 O O . LEU A 1 91 ? -3.169 11.164 0.850 1.00 93.44 91 LEU A O 1
ATOM 735 N N . LEU A 1 92 ? -1.070 11.656 1.486 1.00 93.44 92 LEU A N 1
ATOM 736 C CA . LEU A 1 92 ? -1.247 11.276 2.886 1.00 93.44 92 LEU A CA 1
ATOM 737 C C . LEU A 1 92 ? -2.251 12.186 3.610 1.00 93.44 92 LEU A C 1
ATOM 739 O O . LEU A 1 92 ? -3.086 11.706 4.379 1.00 93.44 92 LEU A O 1
ATOM 743 N N . GLU A 1 93 ? -2.215 13.492 3.345 1.00 93.06 93 GLU A N 1
ATOM 744 C CA . GLU A 1 93 ? -3.197 14.440 3.878 1.00 93.06 93 GLU A CA 1
ATOM 745 C C . GLU A 1 93 ? -4.600 14.174 3.325 1.00 93.06 93 GLU A C 1
ATOM 747 O O . GLU A 1 93 ? -5.567 14.122 4.090 1.00 93.06 93 GLU A O 1
ATOM 752 N N . ALA A 1 94 ? -4.717 13.953 2.013 1.00 91.69 94 ALA A N 1
ATOM 753 C CA . ALA A 1 94 ? -5.991 13.642 1.374 1.00 91.69 94 ALA A CA 1
ATOM 754 C C . ALA A 1 94 ? -6.602 12.337 1.909 1.00 91.69 94 ALA A C 1
ATOM 756 O O . ALA A 1 94 ? -7.804 12.283 2.167 1.00 91.69 94 ALA A O 1
ATOM 757 N N . ASP A 1 95 ? -5.788 11.300 2.112 1.00 93.56 95 ASP A N 1
ATOM 758 C CA . ASP A 1 95 ? -6.226 10.013 2.659 1.00 93.56 95 ASP A CA 1
ATOM 759 C C . ASP A 1 95 ? -6.783 10.154 4.082 1.00 93.56 95 ASP A C 1
ATOM 761 O O . ASP A 1 95 ? -7.882 9.686 4.383 1.00 93.56 95 ASP A O 1
ATOM 765 N N . LYS A 1 96 ? -6.086 10.919 4.929 1.00 86.31 96 LYS A N 1
ATOM 766 C CA . LYS A 1 96 ? -6.526 11.223 6.296 1.00 86.31 96 LYS A CA 1
ATOM 767 C C . LYS A 1 96 ? -7.854 11.984 6.342 1.00 86.31 96 LYS A C 1
ATOM 769 O O . LYS A 1 96 ? -8.599 11.856 7.313 1.00 86.31 96 LYS A O 1
ATOM 774 N N . LEU A 1 97 ? -8.136 12.816 5.340 1.00 85.19 97 LEU A N 1
ATOM 775 C CA . LEU A 1 97 ? -9.389 13.569 5.254 1.00 85.19 97 LEU A CA 1
ATOM 776 C C . LEU A 1 97 ? -10.556 12.720 4.745 1.00 85.19 97 LEU A C 1
ATOM 778 O O . LEU A 1 97 ? -11.683 12.958 5.173 1.00 85.19 97 LEU A O 1
ATOM 782 N N . LYS A 1 98 ? -10.312 11.741 3.867 1.00 80.38 98 LYS A N 1
ATOM 783 C CA . LYS A 1 98 ? -11.367 10.851 3.354 1.00 80.38 98 LYS A CA 1
ATOM 784 C C . LYS A 1 98 ? -12.001 10.030 4.473 1.00 80.38 98 LYS A C 1
ATOM 786 O O . LYS A 1 98 ? -13.206 10.106 4.661 1.00 80.38 98 LYS A O 1
ATOM 791 N N . LEU A 1 99 ? -11.178 9.392 5.304 1.00 69.06 99 LEU A N 1
ATOM 792 C CA . LEU A 1 99 ? -11.646 8.529 6.396 1.00 69.06 99 LEU A CA 1
ATOM 793 C C . LEU A 1 99 ? -12.265 9.283 7.589 1.00 69.06 99 LEU A C 1
ATOM 795 O O . LEU A 1 99 ? -12.809 8.663 8.493 1.00 69.06 99 LEU A O 1
ATOM 799 N N . LYS A 1 100 ? -12.192 10.621 7.619 1.00 60.84 100 LYS A N 1
ATOM 800 C CA . LYS A 1 100 ? -12.895 11.447 8.619 1.00 60.84 100 LYS A CA 1
ATOM 801 C C . LYS A 1 100 ? -14.314 11.839 8.205 1.00 60.84 100 LYS A C 1
ATOM 803 O O . LYS A 1 100 ? -15.047 12.351 9.047 1.00 60.84 100 LYS A O 1
ATOM 808 N N . ASN A 1 101 ? -14.652 11.687 6.926 1.00 57.41 101 ASN A N 1
ATOM 809 C CA . ASN A 1 101 ? -15.895 12.184 6.33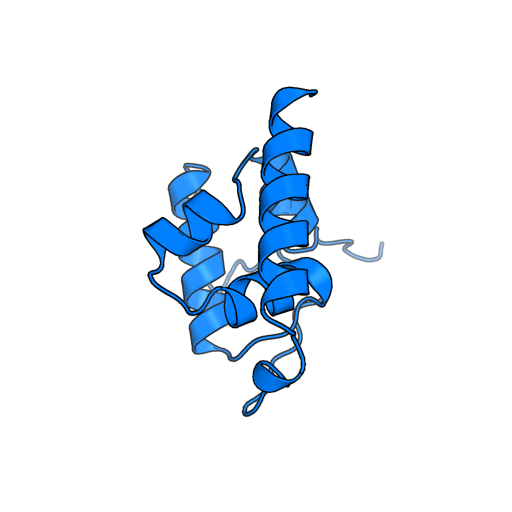6 1.00 57.41 101 ASN A CA 1
ATOM 810 C C . ASN A 1 101 ? -16.828 11.059 5.842 1.00 57.41 101 ASN A C 1
ATOM 812 O O . ASN A 1 101 ? -17.862 11.371 5.252 1.00 57.41 101 ASN A O 1
ATOM 816 N N . GLU A 1 102 ? -16.472 9.794 6.076 1.00 51.84 102 GLU A N 1
ATOM 817 C CA . GLU A 1 102 ? -17.302 8.596 5.853 1.00 51.84 102 GLU A CA 1
ATOM 818 C C . GLU A 1 102 ? -17.761 8.013 7.195 1.00 51.84 102 GLU A C 1
ATOM 820 O O . GLU A 1 102 ? -18.929 7.568 7.266 1.00 51.84 102 GLU A O 1
#

Secondary structure (DSSP, 8-state):
----PPPHHHHHHHTT--HHHHHHHH---HHHHHHHHHH-EE-HHHHHHHHHHHHHHTT----GGG----S-EE-SS--GGGS-HHHHHHHHHHHHHHTT--

pLDDT: mean 88.74, std 10.68, range [43.59, 97.06]

Radius of gyration: 13.15 Å; chains: 1; bounding box: 31×36×26 Å